Protein AF-A0A948EAX0-F1 (afdb_monomer_lite)

Structure (mmCIF, N/CA/C/O backbone):
data_AF-A0A948EAX0-F1
#
_entry.id   AF-A0A948EAX0-F1
#
loop_
_atom_site.group_PDB
_atom_site.id
_atom_site.type_symbol
_atom_site.label_atom_id
_atom_site.label_alt_id
_atom_site.label_comp_id
_atom_site.label_asym_id
_atom_site.label_entity_id
_atom_site.label_seq_id
_atom_site.pdbx_PDB_ins_code
_atom_site.Cartn_x
_atom_site.Cartn_y
_atom_site.Cartn_z
_atom_site.occupancy
_atom_site.B_iso_or_equiv
_atom_site.auth_seq_id
_atom_site.auth_comp_id
_atom_site.auth_asym_id
_atom_site.auth_atom_id
_atom_site.pdbx_PDB_model_num
ATOM 1 N N . MET A 1 1 ? -19.476 -8.337 59.196 1.00 45.25 1 MET A N 1
ATOM 2 C CA . MET A 1 1 ? -18.745 -8.138 57.920 1.00 45.25 1 MET A CA 1
ATOM 3 C C . MET A 1 1 ? -19.593 -8.684 56.774 1.00 45.25 1 MET A C 1
ATOM 5 O O . MET A 1 1 ? -20.074 -9.802 56.888 1.00 45.25 1 MET A O 1
ATOM 9 N N . LYS A 1 2 ? -19.883 -7.886 55.732 1.00 45.25 2 LYS A N 1
ATOM 10 C CA . LYS A 1 2 ? -20.845 -8.248 54.669 1.00 45.25 2 LYS A CA 1
ATOM 11 C C . LYS A 1 2 ? -20.144 -9.053 53.551 1.00 45.25 2 LYS A C 1
ATOM 13 O O . LYS A 1 2 ? -19.261 -8.495 52.902 1.00 45.25 2 LYS A O 1
ATOM 18 N N . PRO A 1 3 ? -20.556 -10.301 53.251 1.00 54.56 3 PRO A N 1
ATOM 19 C CA . PRO A 1 3 ? -19.878 -11.180 52.283 1.00 54.56 3 PRO A CA 1
ATOM 20 C C . PRO A 1 3 ? -19.917 -10.669 50.831 1.00 54.56 3 PRO A C 1
ATOM 22 O O . PRO A 1 3 ? -19.115 -11.084 50.001 1.00 54.56 3 PRO A O 1
ATOM 25 N N . LYS A 1 4 ? -20.795 -9.706 50.523 1.00 48.66 4 LYS A N 1
ATOM 26 C CA . LYS A 1 4 ? -20.906 -9.089 49.192 1.00 48.66 4 LYS A CA 1
ATOM 27 C C . LYS A 1 4 ? -19.708 -8.203 48.809 1.00 48.66 4 LYS A C 1
ATOM 29 O O . LYS A 1 4 ? -19.486 -8.002 47.621 1.00 48.66 4 LYS A O 1
ATOM 34 N N . LEU A 1 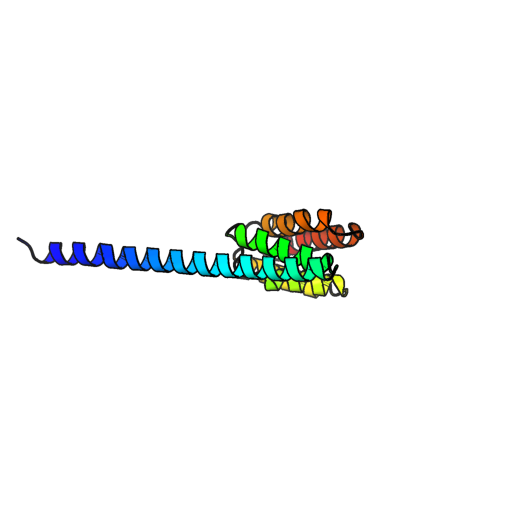5 ? -18.921 -7.704 49.772 1.00 48.59 5 LEU A N 1
ATOM 35 C CA . LEU A 1 5 ? -17.747 -6.864 49.477 1.00 48.59 5 LEU A CA 1
ATOM 36 C C . LEU A 1 5 ? -16.514 -7.681 49.048 1.00 48.59 5 LEU A C 1
ATOM 38 O O . LEU A 1 5 ? -15.718 -7.214 48.240 1.00 48.59 5 LEU A O 1
ATOM 42 N N . LEU A 1 6 ? -16.370 -8.910 49.555 1.00 47.88 6 LEU A N 1
ATOM 43 C CA . LEU A 1 6 ? -15.220 -9.779 49.267 1.00 47.88 6 LEU A CA 1
ATOM 44 C C . LEU A 1 6 ? -15.253 -10.347 47.840 1.00 47.88 6 LEU A C 1
ATOM 46 O O . LEU A 1 6 ? -14.210 -10.460 47.201 1.00 47.88 6 LEU A O 1
ATOM 50 N N . ALA A 1 7 ? -16.445 -10.628 47.308 1.00 52.66 7 ALA A N 1
ATOM 51 C CA . ALA A 1 7 ? -16.603 -11.107 45.934 1.00 52.66 7 ALA A CA 1
ATOM 52 C C . ALA A 1 7 ? -16.215 -10.043 44.887 1.00 52.66 7 ALA A C 1
ATOM 54 O O . ALA A 1 7 ? -15.656 -10.380 43.847 1.00 52.66 7 ALA A O 1
ATOM 55 N N . LEU A 1 8 ? -16.441 -8.753 45.169 1.00 46.75 8 LEU A N 1
ATOM 56 C CA . LEU A 1 8 ? -16.122 -7.667 44.234 1.00 46.75 8 LEU A CA 1
ATOM 57 C C . LEU A 1 8 ? -14.603 -7.424 44.109 1.00 46.75 8 LEU A C 1
ATOM 59 O O . LEU A 1 8 ? -14.112 -7.138 43.017 1.00 46.75 8 LEU A O 1
ATOM 63 N N . CYS A 1 9 ? -13.848 -7.603 45.200 1.00 49.81 9 CYS A N 1
ATOM 64 C CA . CYS A 1 9 ? -12.390 -7.430 45.217 1.00 49.81 9 CYS A CA 1
ATOM 65 C C . CYS A 1 9 ? -11.616 -8.567 44.530 1.00 49.81 9 CYS A C 1
ATOM 67 O O . CYS A 1 9 ? -10.479 -8.353 44.121 1.00 49.81 9 CYS A O 1
ATOM 69 N N . LEU A 1 10 ? -12.211 -9.754 44.370 1.00 49.91 10 LEU A N 1
ATOM 70 C CA . LEU A 1 10 ? -11.580 -10.899 43.695 1.00 49.91 10 LEU A CA 1
ATOM 71 C C . LEU A 1 10 ? -11.835 -10.932 42.180 1.00 49.91 10 LEU A C 1
ATOM 73 O O . LEU A 1 10 ? -11.043 -11.510 41.440 1.00 49.91 10 LEU A O 1
ATOM 77 N N . ILE A 1 11 ? -12.896 -10.281 41.696 1.00 53.00 11 ILE A N 1
ATOM 78 C CA . ILE A 1 11 ? -13.226 -10.225 40.260 1.00 53.00 11 ILE A CA 1
ATOM 79 C C . ILE A 1 11 ? -12.413 -9.131 39.543 1.00 53.00 11 ILE A C 1
ATOM 81 O O . ILE A 1 11 ? -12.014 -9.298 38.388 1.00 53.00 11 ILE A O 1
ATOM 85 N N . LEU A 1 12 ? -12.099 -8.032 40.237 1.00 49.34 12 LEU A N 1
ATOM 86 C CA . LEU A 1 12 ? -11.359 -6.893 39.680 1.00 49.34 12 LEU A CA 1
ATOM 87 C C . LEU A 1 12 ? -9.933 -7.245 39.176 1.00 49.34 12 LEU A C 1
ATOM 89 O O . LEU A 1 12 ? -9.592 -6.843 38.060 1.00 49.34 12 LEU A O 1
ATOM 93 N N . PRO A 1 13 ? -9.108 -8.042 39.893 1.00 52.34 13 PRO A N 1
ATOM 94 C CA . PRO A 1 13 ? -7.775 -8.449 39.434 1.00 52.34 13 PRO A CA 1
ATOM 95 C C . PRO A 1 13 ? -7.820 -9.435 38.255 1.00 52.34 13 PRO A C 1
ATOM 97 O O . PRO A 1 13 ? -6.956 -9.406 37.375 1.00 52.34 13 PRO A O 1
ATOM 100 N N . LEU A 1 14 ? -8.840 -10.299 38.200 1.00 51.09 14 LEU A N 1
ATOM 101 C CA . LEU A 1 14 ? -9.026 -11.274 37.118 1.00 51.09 14 LEU A CA 1
ATOM 102 C C . LEU A 1 14 ? -9.474 -10.596 35.812 1.00 51.09 14 LEU A C 1
ATOM 104 O O . LEU A 1 14 ? -8.969 -10.925 34.738 1.00 51.09 14 LEU A O 1
ATOM 108 N N . ALA A 1 15 ? -10.339 -9.583 35.894 1.00 52.97 15 ALA A N 1
ATOM 109 C CA . ALA A 1 15 ? -10.733 -8.779 34.735 1.00 52.97 15 ALA A CA 1
ATOM 110 C C . ALA A 1 15 ? -9.579 -7.899 34.211 1.00 52.97 15 ALA A C 1
ATOM 112 O O . ALA A 1 15 ? -9.376 -7.785 32.997 1.00 52.97 15 ALA A O 1
ATOM 113 N N . LEU A 1 16 ? -8.774 -7.322 35.113 1.00 51.62 16 LEU A N 1
ATOM 114 C CA . LEU A 1 16 ? -7.587 -6.543 34.747 1.00 51.62 16 LEU A CA 1
ATOM 115 C C . LEU A 1 16 ? -6.501 -7.428 34.114 1.00 51.62 16 LEU A C 1
ATOM 117 O O . LEU A 1 16 ? -5.969 -7.073 33.061 1.00 51.62 16 LEU A O 1
ATOM 121 N N . SER A 1 17 ? -6.218 -8.607 34.676 1.00 53.47 17 SER A N 1
ATOM 122 C CA . SER A 1 17 ? -5.214 -9.527 34.118 1.00 53.47 17 SER A CA 1
ATOM 123 C C . SER A 1 17 ? -5.593 -10.044 32.722 1.00 53.47 17 SER A C 1
ATOM 125 O O . SER A 1 17 ? -4.737 -10.076 31.837 1.00 53.47 17 SER A O 1
ATOM 127 N N . GLY A 1 18 ? -6.875 -10.325 32.457 1.00 53.25 18 GLY A N 1
ATOM 128 C CA . GLY A 1 18 ? -7.361 -10.681 31.116 1.00 53.25 18 GLY A CA 1
ATOM 129 C C . GLY A 1 18 ? -7.128 -9.584 30.065 1.00 53.25 18 GLY A C 1
ATOM 130 O O . GLY A 1 18 ? -6.683 -9.864 28.946 1.00 53.25 18 GLY A O 1
ATOM 131 N N . CYS A 1 19 ? -7.346 -8.317 30.431 1.00 58.44 19 CYS A N 1
ATOM 132 C CA . CYS A 1 19 ? -7.069 -7.165 29.568 1.00 58.44 19 CYS A CA 1
ATOM 133 C C . CYS A 1 19 ? -5.568 -6.976 29.298 1.00 58.44 19 CYS A C 1
ATOM 135 O O . CYS A 1 19 ? -5.180 -6.733 28.150 1.00 58.44 19 CYS A O 1
ATOM 137 N N . PHE A 1 20 ? -4.716 -7.138 30.317 1.00 57.84 20 PHE A N 1
ATOM 138 C CA . PHE A 1 20 ? -3.258 -7.059 30.168 1.00 57.84 20 PHE A CA 1
ATOM 139 C C . PHE A 1 20 ? -2.702 -8.186 29.289 1.00 57.84 20 PHE A C 1
ATOM 141 O O . PHE A 1 20 ? -1.932 -7.915 28.365 1.00 57.84 20 PHE A O 1
ATOM 148 N N . VAL A 1 21 ? -3.149 -9.430 29.490 1.00 59.75 21 VAL A N 1
ATOM 149 C CA . VAL A 1 21 ? -2.742 -10.580 28.663 1.00 59.75 21 VAL A CA 1
ATOM 150 C C . VAL A 1 21 ? -3.211 -10.406 27.213 1.00 59.75 21 VAL A C 1
ATOM 152 O O . VAL A 1 21 ? -2.470 -10.719 26.279 1.00 59.75 21 VAL A O 1
ATOM 155 N N . SER A 1 22 ? -4.406 -9.849 26.997 1.00 61.66 22 SER A N 1
ATOM 156 C CA . SER A 1 22 ? -4.923 -9.544 25.656 1.00 61.66 22 SER A CA 1
ATOM 157 C C . SER A 1 22 ? -4.102 -8.459 24.947 1.00 61.66 22 SER A C 1
ATOM 159 O O . SER A 1 22 ? -3.696 -8.646 23.794 1.00 61.66 22 SER A O 1
ATOM 161 N N . LYS A 1 23 ? -3.771 -7.358 25.641 1.00 61.62 23 LYS A N 1
ATOM 162 C CA . LYS A 1 23 ? -2.890 -6.299 25.113 1.00 61.62 23 LYS A CA 1
ATOM 163 C C . LYS A 1 23 ? -1.494 -6.835 24.797 1.00 61.62 23 LYS A C 1
ATOM 165 O O . LYS A 1 23 ? -1.015 -6.635 23.684 1.00 61.62 23 LYS A O 1
ATOM 170 N N . ALA A 1 24 ? -0.880 -7.578 25.718 1.00 61.28 24 ALA A N 1
ATOM 171 C CA . ALA A 1 24 ? 0.444 -8.165 25.523 1.00 61.28 24 ALA A CA 1
ATOM 172 C C . ALA A 1 24 ? 0.475 -9.122 24.318 1.00 61.28 24 ALA A C 1
ATOM 174 O O . ALA A 1 24 ? 1.358 -9.019 23.467 1.00 61.28 24 ALA A O 1
ATOM 175 N N . ARG A 1 25 ? -0.533 -9.996 24.167 1.00 66.06 25 ARG A N 1
ATOM 176 C CA . ARG A 1 25 ? -0.649 -10.888 22.998 1.00 66.06 25 ARG A CA 1
ATOM 177 C C . ARG A 1 25 ? -0.787 -10.119 21.682 1.00 66.06 25 ARG A C 1
ATOM 179 O O . ARG A 1 25 ? -0.179 -10.526 20.690 1.00 66.06 25 ARG A O 1
ATOM 186 N N . LYS A 1 26 ? -1.561 -9.026 21.652 1.00 64.00 26 LYS A N 1
ATOM 187 C CA . LYS A 1 26 ? -1.690 -8.165 20.460 1.00 64.00 26 LYS A CA 1
ATOM 188 C C . LYS A 1 26 ? -0.357 -7.514 20.097 1.00 64.00 26 LYS A C 1
ATOM 190 O O . LYS A 1 26 ? 0.052 -7.603 18.940 1.00 64.00 26 LYS A O 1
ATOM 195 N N . THR A 1 27 ? 0.356 -6.963 21.078 1.00 63.84 27 THR A N 1
ATOM 196 C CA . THR A 1 27 ? 1.688 -6.375 20.876 1.00 63.84 27 THR A CA 1
ATOM 197 C C . THR A 1 27 ? 2.681 -7.410 20.349 1.00 63.84 27 THR A C 1
ATOM 199 O O . THR A 1 27 ? 3.320 -7.172 19.331 1.00 63.84 27 THR A O 1
ATOM 202 N N . VAL A 1 28 ? 2.742 -8.607 20.944 1.00 68.44 28 VAL A N 1
ATOM 203 C CA . VAL A 1 28 ? 3.640 -9.686 20.490 1.00 68.44 28 VAL A CA 1
ATOM 204 C C . VAL A 1 28 ? 3.327 -10.122 19.054 1.00 68.44 28 VAL A C 1
ATOM 206 O O . VAL A 1 28 ? 4.243 -10.311 18.254 1.00 68.44 28 VAL A O 1
ATOM 209 N N . ARG A 1 29 ? 2.046 -10.261 18.685 1.00 71.44 29 ARG A N 1
ATOM 210 C CA . ARG A 1 29 ? 1.648 -10.593 17.302 1.00 71.44 29 ARG A CA 1
ATOM 211 C C . ARG A 1 29 ? 2.068 -9.507 16.315 1.00 71.44 29 ARG A C 1
ATOM 213 O O . ARG A 1 29 ? 2.573 -9.829 15.242 1.00 71.44 29 ARG A O 1
ATOM 220 N N . LYS A 1 30 ? 1.892 -8.241 16.687 1.00 66.38 30 LYS A N 1
ATOM 221 C CA . LYS A 1 30 ? 2.287 -7.087 15.879 1.00 66.38 30 LYS A CA 1
ATOM 222 C C . LYS A 1 30 ? 3.804 -7.047 15.670 1.00 66.38 30 LYS A C 1
ATOM 224 O O . LYS A 1 30 ? 4.252 -6.972 14.530 1.00 66.38 30 LYS A O 1
ATOM 229 N N . THR A 1 31 ? 4.590 -7.224 16.733 1.00 67.56 31 THR A N 1
ATOM 230 C CA . THR A 1 31 ? 6.056 -7.315 16.652 1.00 67.56 31 THR A CA 1
ATOM 231 C C . THR A 1 31 ? 6.501 -8.477 15.764 1.00 67.56 31 THR A C 1
ATOM 233 O O . THR A 1 31 ? 7.372 -8.298 14.920 1.00 67.56 31 THR A O 1
ATOM 236 N N . LYS A 1 32 ? 5.856 -9.650 15.863 1.00 74.19 32 LYS A N 1
ATOM 237 C CA . LYS A 1 32 ? 6.141 -10.788 14.968 1.00 74.19 32 LYS A CA 1
ATOM 238 C C . LYS A 1 32 ? 5.901 -10.452 13.490 1.00 74.19 32 LYS A C 1
ATOM 240 O O . LYS A 1 32 ? 6.702 -10.859 12.653 1.00 74.19 32 LYS A O 1
ATOM 245 N N . ARG A 1 33 ? 4.842 -9.699 13.162 1.00 74.38 33 ARG A N 1
ATOM 246 C CA . ARG A 1 33 ? 4.563 -9.250 11.783 1.00 74.38 33 ARG A CA 1
ATOM 247 C C . ARG A 1 33 ? 5.610 -8.255 11.286 1.00 74.38 33 ARG A C 1
ATOM 249 O O . ARG A 1 33 ? 6.125 -8.439 10.190 1.00 74.38 33 ARG A O 1
ATOM 256 N N . VAL A 1 34 ? 5.981 -7.265 12.102 1.00 73.75 34 VAL A N 1
ATOM 257 C CA . VAL A 1 34 ? 7.066 -6.318 11.776 1.00 73.75 34 VAL A CA 1
ATOM 258 C C . VAL A 1 34 ? 8.361 -7.077 11.476 1.00 73.75 34 VAL A C 1
ATOM 260 O O . VAL A 1 34 ? 8.953 -6.887 10.418 1.00 73.75 34 VAL A O 1
ATOM 263 N N . VAL A 1 35 ? 8.754 -8.011 12.349 1.00 71.50 35 VAL A N 1
ATOM 264 C CA . VAL A 1 35 ? 9.960 -8.836 12.165 1.00 71.50 35 VAL A CA 1
ATOM 265 C C . VAL A 1 35 ? 9.887 -9.679 10.889 1.00 71.50 35 VAL A C 1
ATOM 267 O O . VAL A 1 35 ? 10.893 -9.809 10.196 1.00 71.50 35 VAL A O 1
ATOM 270 N N . ALA A 1 36 ? 8.721 -10.229 10.539 1.00 77.81 36 ALA A N 1
ATOM 271 C CA . ALA A 1 36 ? 8.551 -10.973 9.291 1.00 77.81 36 ALA A CA 1
ATOM 272 C C . ALA A 1 36 ? 8.800 -10.088 8.057 1.00 77.81 36 ALA A C 1
ATOM 274 O O . ALA A 1 36 ? 9.545 -10.486 7.164 1.00 77.81 36 ALA A O 1
ATOM 275 N N . HIS A 1 37 ? 8.252 -8.870 8.032 1.00 78.31 37 HIS A N 1
ATOM 276 C CA . HIS A 1 37 ? 8.494 -7.922 6.942 1.00 78.31 37 HIS A CA 1
ATOM 277 C C . HIS A 1 37 ? 9.962 -7.491 6.855 1.00 78.31 37 HIS A C 1
ATOM 279 O O . HIS A 1 37 ? 10.527 -7.505 5.765 1.00 78.31 37 HIS A O 1
ATOM 285 N N . VAL A 1 38 ? 10.607 -7.203 7.988 1.00 72.31 38 VAL A N 1
ATOM 286 C CA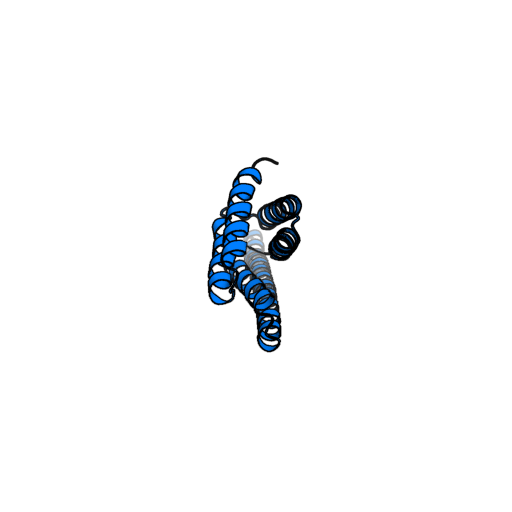 . VAL A 1 38 ? 12.041 -6.866 8.028 1.00 72.31 38 VAL A CA 1
ATOM 287 C C . VAL A 1 38 ? 12.899 -8.028 7.517 1.00 72.31 38 VAL A C 1
ATOM 289 O O . VAL A 1 38 ? 13.834 -7.806 6.754 1.00 72.31 38 VAL A O 1
ATOM 292 N N . ARG A 1 39 ? 12.564 -9.279 7.863 1.00 76.75 39 ARG A N 1
ATOM 293 C CA . ARG A 1 39 ? 13.272 -10.465 7.348 1.00 76.75 39 ARG A CA 1
ATOM 294 C C . ARG A 1 39 ? 13.127 -10.615 5.839 1.00 76.75 39 ARG A C 1
ATOM 296 O O . ARG A 1 39 ? 14.124 -10.843 5.164 1.00 76.75 39 ARG A O 1
ATOM 303 N N . VAL A 1 40 ? 11.913 -10.466 5.305 1.00 78.62 40 VAL A N 1
ATOM 304 C CA . VAL A 1 40 ? 11.695 -10.519 3.850 1.00 78.62 40 VAL A CA 1
ATOM 305 C C . VAL A 1 40 ? 12.451 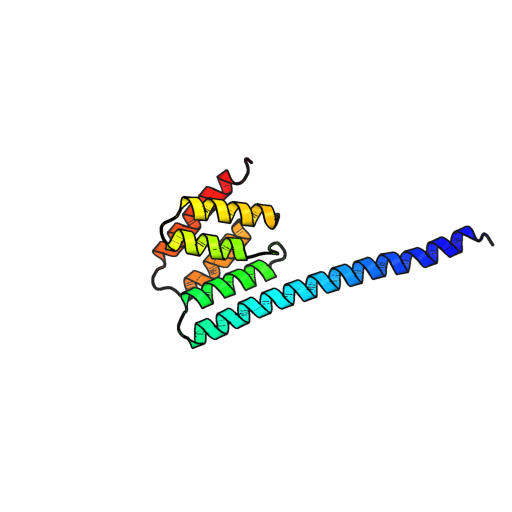-9.390 3.153 1.00 78.62 40 VAL A C 1
ATOM 307 O O . VAL A 1 40 ? 13.062 -9.627 2.115 1.00 78.62 40 VAL A O 1
ATOM 310 N N . ALA A 1 41 ? 12.475 -8.192 3.740 1.00 72.69 41 ALA A N 1
ATOM 311 C CA . ALA A 1 41 ? 13.232 -7.080 3.191 1.00 72.69 41 ALA A CA 1
ATOM 312 C C . ALA A 1 41 ? 14.744 -7.333 3.188 1.00 72.69 41 ALA A C 1
ATOM 314 O O . ALA A 1 41 ? 15.403 -7.055 2.190 1.00 72.69 41 ALA A O 1
ATOM 315 N N . ALA A 1 42 ? 15.282 -7.901 4.270 1.00 66.31 42 ALA A N 1
ATOM 316 C CA . ALA A 1 42 ? 16.691 -8.262 4.362 1.00 66.31 42 ALA A CA 1
ATOM 317 C C . ALA A 1 42 ? 17.078 -9.301 3.298 1.00 66.31 42 ALA A C 1
ATOM 319 O O . ALA A 1 42 ? 18.071 -9.115 2.601 1.00 66.31 42 ALA A O 1
ATOM 320 N N . VAL A 1 43 ? 16.261 -10.346 3.113 1.00 76.69 43 VAL A N 1
ATOM 321 C CA . VAL A 1 43 ? 16.480 -11.371 2.074 1.00 76.69 43 VAL A CA 1
ATOM 322 C C . VAL A 1 43 ? 16.370 -10.781 0.665 1.00 76.69 43 VAL A C 1
ATOM 324 O O . VAL A 1 43 ? 17.192 -11.071 -0.196 1.00 76.69 43 VAL A O 1
ATOM 327 N N . ALA A 1 44 ? 15.385 -9.919 0.412 1.00 74.50 44 ALA A N 1
ATOM 328 C CA . ALA A 1 44 ? 15.263 -9.242 -0.877 1.00 74.50 44 ALA A CA 1
ATOM 329 C C . ALA A 1 44 ? 16.467 -8.320 -1.152 1.00 74.50 44 ALA A C 1
ATOM 331 O O . ALA A 1 44 ? 16.977 -8.278 -2.270 1.00 74.50 44 ALA A O 1
ATOM 332 N N . GLY A 1 45 ? 16.978 -7.637 -0.121 1.00 66.31 45 GLY A N 1
ATOM 333 C CA . GLY A 1 45 ? 18.170 -6.795 -0.206 1.00 66.31 45 GLY A CA 1
ATOM 334 C C . GLY A 1 45 ? 19.439 -7.579 -0.548 1.00 66.31 45 GLY A C 1
ATOM 335 O O . GLY A 1 45 ? 20.211 -7.135 -1.398 1.00 66.31 45 GLY A O 1
ATOM 336 N N . THR A 1 46 ? 19.637 -8.767 0.038 1.00 71.50 46 THR A N 1
ATOM 337 C CA . THR A 1 46 ? 20.778 -9.638 -0.306 1.00 71.50 46 THR A CA 1
ATOM 338 C C . THR A 1 46 ? 20.667 -10.219 -1.717 1.00 71.50 46 THR A C 1
ATOM 340 O O . THR A 1 46 ? 21.684 -10.435 -2.371 1.00 71.50 46 THR A O 1
ATOM 343 N N . GLN A 1 47 ? 19.445 -10.387 -2.230 1.00 78.06 47 GLN A N 1
ATOM 344 C CA . GLN A 1 47 ? 19.162 -10.791 -3.613 1.00 78.06 47 GLN A CA 1
ATOM 345 C C . GLN A 1 47 ? 19.191 -9.627 -4.622 1.00 78.06 47 GLN A C 1
ATOM 347 O O . GLN A 1 47 ? 18.913 -9.837 -5.801 1.00 78.06 47 GLN A O 1
ATOM 352 N N . LYS A 1 48 ? 19.534 -8.402 -4.189 1.00 75.06 48 LYS A N 1
ATOM 353 C CA . LYS A 1 48 ? 19.496 -7.165 -4.997 1.00 75.06 48 LYS A CA 1
ATOM 354 C C . LYS A 1 48 ? 18.102 -6.806 -5.544 1.00 75.06 48 LYS A C 1
ATOM 356 O O . LYS A 1 48 ? 17.982 -5.961 -6.430 1.00 75.06 48 LYS A O 1
ATOM 361 N N . ASP A 1 49 ? 17.038 -7.378 -4.980 1.00 76.31 49 ASP A N 1
ATOM 362 C CA . ASP A 1 49 ? 15.651 -6.987 -5.245 1.00 76.31 49 ASP A CA 1
ATOM 363 C C . ASP A 1 49 ? 15.246 -5.824 -4.325 1.00 76.31 49 ASP A C 1
ATOM 365 O O . ASP A 1 49 ? 14.490 -5.950 -3.354 1.00 76.31 49 ASP A O 1
ATOM 369 N N . TYR A 1 50 ? 15.785 -4.643 -4.630 1.00 68.25 50 TYR A N 1
ATOM 370 C CA . TYR A 1 50 ? 15.555 -3.433 -3.837 1.00 68.25 50 TYR A CA 1
ATOM 371 C C . TYR A 1 50 ? 14.097 -2.950 -3.877 1.00 68.25 50 TYR A C 1
ATOM 373 O O . TYR A 1 50 ? 13.652 -2.270 -2.951 1.00 68.25 50 TYR A O 1
ATOM 381 N N . LYS A 1 51 ? 13.328 -3.333 -4.911 1.00 69.75 51 LYS A N 1
ATOM 382 C CA . LYS A 1 51 ? 11.891 -3.027 -5.019 1.00 69.75 51 LYS A CA 1
ATOM 383 C C . LYS A 1 51 ? 11.118 -3.729 -3.911 1.00 69.75 51 LYS A C 1
ATOM 385 O O . LYS A 1 51 ? 10.400 -3.085 -3.145 1.00 69.75 51 LYS A O 1
ATOM 390 N N . LYS A 1 52 ? 11.310 -5.043 -3.800 1.00 75.31 52 LYS A N 1
ATOM 391 C CA . LYS A 1 52 ? 10.675 -5.856 -2.764 1.00 75.31 52 LYS A CA 1
ATOM 392 C C . LYS A 1 52 ? 11.189 -5.486 -1.374 1.00 75.31 52 LYS A C 1
ATOM 394 O O . LYS A 1 52 ? 10.391 -5.367 -0.446 1.00 75.31 52 LYS A O 1
ATOM 399 N N . ALA A 1 53 ? 12.489 -5.216 -1.233 1.00 70.62 53 ALA A N 1
ATOM 400 C CA . ALA A 1 53 ? 13.063 -4.781 0.039 1.00 70.62 53 ALA A CA 1
ATOM 401 C C . ALA A 1 53 ? 12.426 -3.481 0.561 1.00 70.62 53 ALA A C 1
ATOM 403 O O . ALA A 1 53 ? 11.976 -3.430 1.709 1.00 70.62 53 ALA A O 1
ATOM 404 N N . GLY A 1 54 ? 12.314 -2.462 -0.297 1.00 69.62 54 GLY A N 1
ATOM 405 C CA . GLY A 1 54 ? 11.688 -1.188 0.055 1.00 69.62 54 GLY A CA 1
ATOM 406 C C . GLY A 1 54 ? 10.207 -1.336 0.410 1.00 69.62 54 GLY A C 1
ATOM 407 O O . GLY A 1 54 ? 9.758 -0.829 1.436 1.00 69.62 54 GLY A O 1
ATOM 408 N N . LEU A 1 55 ? 9.452 -2.108 -0.375 1.00 72.75 55 LEU A N 1
ATOM 409 C CA . LEU A 1 55 ? 8.032 -2.342 -0.106 1.00 72.75 55 LEU A CA 1
ATOM 410 C C . LEU A 1 55 ? 7.805 -2.997 1.265 1.00 72.75 55 LEU A C 1
ATOM 412 O O . LEU A 1 55 ? 6.964 -2.547 2.042 1.00 72.75 55 LEU A O 1
ATOM 416 N N . HIS A 1 56 ? 8.577 -4.031 1.605 1.00 72.00 56 HIS A N 1
ATOM 417 C CA . HIS A 1 56 ? 8.425 -4.710 2.891 1.00 72.00 56 HIS A CA 1
ATOM 418 C C . HIS A 1 56 ? 8.876 -3.847 4.077 1.00 72.00 56 HIS A C 1
ATOM 420 O O . HIS A 1 56 ? 8.229 -3.895 5.124 1.00 72.00 56 HIS A O 1
ATOM 426 N N . MET A 1 57 ? 9.904 -3.007 3.919 1.00 70.12 57 MET A N 1
ATOM 427 C CA . MET A 1 57 ? 10.287 -2.036 4.950 1.00 70.12 57 MET A CA 1
ATOM 428 C C . MET A 1 57 ? 9.211 -0.964 5.160 1.00 70.12 57 MET A C 1
ATOM 430 O O . MET A 1 57 ? 8.891 -0.649 6.306 1.00 70.12 57 MET A O 1
ATOM 434 N N . ALA A 1 58 ? 8.592 -0.451 4.089 1.00 68.88 58 ALA A N 1
ATOM 435 C CA . ALA A 1 58 ? 7.481 0.502 4.190 1.00 68.88 58 ALA A CA 1
ATOM 436 C C . ALA A 1 58 ? 6.320 -0.070 5.006 1.00 68.88 58 ALA A C 1
ATOM 438 O O . ALA A 1 58 ? 5.753 0.595 5.874 1.00 68.88 58 ALA A O 1
ATOM 439 N N . MET A 1 59 ? 6.025 -1.349 4.788 1.00 69.25 59 MET A N 1
ATOM 440 C CA . MET A 1 59 ? 4.993 -2.062 5.528 1.00 69.25 59 MET A CA 1
ATOM 441 C C . MET A 1 59 ? 5.382 -2.344 6.980 1.00 69.25 59 MET A C 1
ATOM 443 O O . MET A 1 59 ? 4.526 -2.261 7.855 1.00 69.25 59 MET A O 1
ATOM 447 N N . ALA A 1 60 ? 6.656 -2.621 7.270 1.00 67.38 60 ALA A N 1
ATOM 448 C CA . ALA A 1 60 ? 7.146 -2.739 8.643 1.00 67.38 60 ALA A CA 1
ATOM 449 C C . ALA A 1 60 ? 6.972 -1.421 9.420 1.00 67.38 60 ALA A C 1
ATOM 451 O O . ALA A 1 60 ? 6.517 -1.447 10.564 1.00 67.38 60 ALA A O 1
ATOM 452 N N . THR A 1 61 ? 7.251 -0.280 8.785 1.00 67.31 61 THR A N 1
ATOM 453 C CA . THR A 1 61 ? 7.042 1.059 9.360 1.00 67.31 61 THR A CA 1
ATOM 454 C C . THR A 1 61 ? 5.557 1.370 9.554 1.00 67.31 61 THR A C 1
ATOM 456 O O . THR A 1 61 ? 5.158 1.819 10.628 1.00 67.31 61 THR A O 1
ATOM 459 N N . ALA A 1 62 ? 4.716 1.061 8.560 1.00 67.06 62 ALA A N 1
ATOM 460 C CA . ALA A 1 62 ? 3.266 1.223 8.662 1.00 67.06 62 ALA A CA 1
ATOM 461 C C . ALA A 1 62 ? 2.670 0.354 9.786 1.00 67.06 62 ALA A C 1
ATOM 463 O O . ALA A 1 62 ? 1.880 0.839 10.594 1.00 67.06 62 ALA A O 1
ATOM 464 N N . LEU A 1 63 ? 3.106 -0.908 9.898 1.00 65.31 63 LEU A N 1
ATOM 465 C CA . LEU A 1 63 ? 2.761 -1.791 11.014 1.00 65.31 63 LEU A CA 1
ATOM 466 C C . LEU A 1 63 ? 3.237 -1.187 12.337 1.00 65.31 63 LEU A C 1
ATOM 468 O O . LEU A 1 63 ? 2.470 -1.141 13.291 1.00 65.31 63 LEU A O 1
ATOM 472 N N . ALA A 1 64 ? 4.477 -0.699 12.431 1.00 65.19 64 ALA A N 1
ATOM 473 C CA . ALA A 1 64 ? 5.011 -0.116 13.661 1.00 65.19 64 ALA A CA 1
ATOM 474 C C . ALA A 1 64 ? 4.165 1.070 14.165 1.00 65.19 64 ALA A C 1
ATOM 476 O O . ALA A 1 64 ? 3.873 1.110 15.364 1.00 65.19 64 ALA A O 1
ATOM 477 N N . ALA A 1 65 ? 3.647 1.911 13.262 1.00 63.44 65 ALA A N 1
ATOM 478 C CA . ALA A 1 65 ? 2.845 3.115 13.534 1.00 63.44 65 ALA A CA 1
ATOM 479 C C . ALA A 1 65 ? 1.444 2.893 14.166 1.00 63.44 65 ALA A C 1
ATOM 481 O O . ALA A 1 65 ? 0.633 3.807 14.215 1.00 63.44 65 ALA A O 1
ATOM 482 N N . THR A 1 66 ? 1.152 1.696 14.689 1.00 61.75 66 THR A N 1
ATOM 483 C CA . THR A 1 66 ? -0.047 1.314 15.486 1.00 61.75 66 THR A CA 1
ATOM 484 C C . THR A 1 66 ? -1.390 1.281 14.773 1.00 61.75 66 THR A C 1
ATOM 486 O O . THR A 1 66 ? -2.233 0.497 15.203 1.00 61.75 66 THR A O 1
ATOM 489 N N . ASP A 1 67 ? -1.545 1.990 13.661 1.00 63.22 67 ASP A N 1
ATOM 490 C CA . ASP A 1 67 ? -2.825 2.101 12.952 1.00 63.22 67 ASP A CA 1
ATOM 491 C C . ASP A 1 67 ? -3.019 1.057 11.844 1.00 63.22 67 ASP A C 1
ATOM 493 O O . ASP A 1 67 ? -4.099 0.956 11.268 1.00 63.22 67 ASP A O 1
ATOM 497 N N . VAL A 1 68 ? -1.991 0.259 11.537 1.00 69.38 68 VAL A N 1
ATOM 498 C CA . VAL A 1 68 ? -2.055 -0.762 10.487 1.00 69.38 68 VAL A CA 1
ATOM 499 C C . VAL A 1 68 ? -1.848 -2.146 11.091 1.00 69.38 68 VAL A C 1
ATOM 501 O O . VAL A 1 68 ? -0.815 -2.430 11.692 1.00 69.38 68 VAL A O 1
ATOM 504 N N . GLU A 1 69 ? -2.838 -3.021 10.937 1.00 70.75 69 GLU A N 1
ATOM 505 C CA . GLU A 1 69 ? -2.800 -4.420 11.369 1.00 70.75 69 GLU A CA 1
ATOM 506 C C . GLU A 1 69 ? -2.439 -5.375 10.219 1.00 70.75 69 GLU A C 1
ATOM 508 O O . GLU A 1 69 ? -1.711 -6.349 10.431 1.00 70.75 69 GLU A O 1
ATOM 513 N N . ASP A 1 70 ? -2.937 -5.110 9.012 1.00 76.44 70 ASP A N 1
ATOM 514 C CA . ASP A 1 70 ? -2.790 -5.921 7.808 1.00 76.44 70 ASP A CA 1
ATOM 515 C C . ASP A 1 70 ? -2.345 -5.065 6.617 1.00 76.44 70 ASP A C 1
ATOM 517 O O . ASP A 1 70 ? -3.087 -4.247 6.071 1.00 76.44 70 ASP A O 1
ATOM 521 N N . VAL A 1 71 ? -1.104 -5.292 6.213 1.00 75.38 71 VAL A N 1
ATOM 522 C CA . VAL A 1 71 ? -0.411 -4.576 5.143 1.00 75.38 71 VAL A CA 1
ATOM 523 C C . VAL A 1 71 ? -0.518 -5.252 3.778 1.00 75.38 71 VAL A C 1
ATOM 525 O O . VAL A 1 71 ? -0.125 -4.660 2.773 1.00 75.38 71 VAL A O 1
ATOM 528 N N . SER A 1 72 ? -1.070 -6.470 3.716 1.00 81.38 72 SER A N 1
ATOM 529 C CA . SER A 1 72 ? -1.172 -7.245 2.472 1.00 81.38 72 SER A CA 1
ATOM 530 C C . SER A 1 72 ? -1.966 -6.510 1.386 1.00 81.38 72 SER A C 1
ATOM 532 O O . SER A 1 72 ? -1.611 -6.570 0.211 1.00 81.38 72 SER A O 1
ATOM 534 N N . PHE A 1 73 ? -2.981 -5.737 1.779 1.00 86.50 73 PHE A N 1
ATOM 535 C CA . PHE A 1 73 ? -3.754 -4.886 0.877 1.00 86.50 73 PHE A CA 1
ATOM 536 C C . PHE A 1 73 ? -2.891 -3.821 0.195 1.00 86.50 73 PHE A C 1
ATOM 538 O O . PHE A 1 73 ? -2.994 -3.622 -1.009 1.00 86.50 73 PHE A O 1
ATOM 545 N N . PHE A 1 74 ? -2.005 -3.152 0.929 1.00 84.75 74 PHE A N 1
ATOM 546 C CA . PHE A 1 74 ? -1.189 -2.076 0.360 1.00 84.75 74 PHE A CA 1
ATOM 547 C C . PHE A 1 74 ? -0.079 -2.617 -0.548 1.00 84.75 74 PHE A C 1
ATOM 549 O O . PHE A 1 74 ? 0.211 -2.013 -1.577 1.00 84.75 74 PHE A O 1
ATOM 556 N N . VAL A 1 75 ? 0.474 -3.789 -0.215 1.00 80.25 75 VAL A N 1
ATOM 557 C CA . VAL A 1 75 ? 1.397 -4.536 -1.089 1.00 80.25 75 VAL A CA 1
ATOM 558 C C . VAL A 1 75 ? 0.700 -4.910 -2.396 1.00 80.25 75 VAL A C 1
ATOM 560 O O . VAL A 1 75 ? 1.161 -4.532 -3.469 1.00 80.25 75 VAL A O 1
ATOM 563 N N . LYS A 1 76 ? -0.463 -5.561 -2.305 1.00 86.44 76 LYS A N 1
ATOM 564 C CA . LYS A 1 76 ? -1.234 -5.985 -3.478 1.00 86.44 76 LYS A CA 1
ATOM 565 C C . LYS A 1 76 ? -1.706 -4.804 -4.332 1.00 86.44 76 LYS A C 1
ATOM 567 O O . LYS A 1 76 ? -1.718 -4.893 -5.552 1.00 86.44 76 LYS A O 1
ATOM 572 N N . SER A 1 77 ? -2.071 -3.686 -3.705 1.00 88.12 77 SER A N 1
ATOM 573 C CA . SER A 1 77 ? -2.414 -2.446 -4.408 1.00 88.12 77 SER A CA 1
ATOM 574 C C . SER A 1 77 ? -1.248 -1.941 -5.264 1.00 88.12 77 SER A C 1
ATOM 576 O O . SER A 1 77 ? -1.441 -1.597 -6.429 1.00 88.12 77 SER A O 1
ATOM 578 N N . PHE A 1 78 ? -0.030 -1.954 -4.720 1.00 84.19 78 PHE A N 1
ATOM 579 C CA . PHE A 1 78 ? 1.160 -1.551 -5.464 1.00 84.19 78 PHE A CA 1
ATOM 580 C C . PHE A 1 78 ? 1.490 -2.508 -6.619 1.00 84.19 78 PHE A C 1
ATOM 582 O O . PHE A 1 78 ? 1.856 -2.056 -7.706 1.00 84.19 78 PHE A O 1
ATOM 589 N N . GLU A 1 79 ? 1.346 -3.818 -6.409 1.00 84.31 79 GLU A N 1
ATOM 590 C CA . GLU A 1 79 ? 1.548 -4.828 -7.456 1.00 84.31 79 GLU A CA 1
ATOM 591 C C . GLU A 1 79 ? 0.571 -4.632 -8.622 1.00 84.31 79 GLU A C 1
ATOM 593 O O . GLU A 1 79 ? 1.002 -4.571 -9.774 1.00 84.31 79 GLU A O 1
ATOM 598 N N . LEU A 1 80 ? -0.720 -4.436 -8.324 1.00 87.88 80 LEU A N 1
ATOM 599 C CA . LEU A 1 80 ? -1.747 -4.153 -9.332 1.00 87.88 80 LEU A CA 1
ATOM 60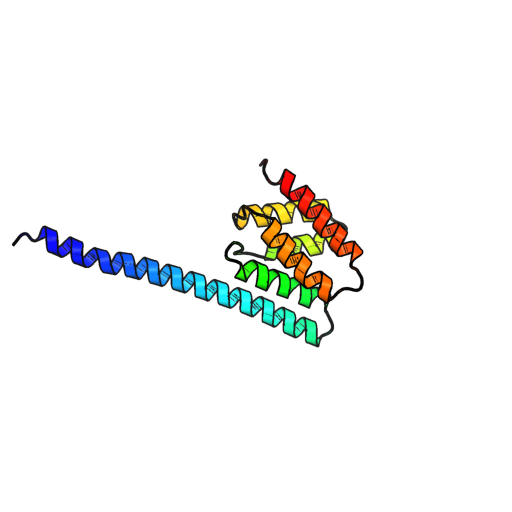0 C C . LEU A 1 80 ? -1.425 -2.876 -10.112 1.00 87.88 80 LEU A C 1
ATOM 602 O O . LEU A 1 80 ? -1.403 -2.898 -11.343 1.00 87.88 80 LEU A O 1
ATOM 606 N N . PHE A 1 81 ? -1.055 -1.798 -9.414 1.00 87.19 81 PHE A N 1
ATOM 607 C CA . PHE A 1 81 ? -0.677 -0.542 -10.060 1.00 87.19 81 PHE A CA 1
ATOM 608 C C . PHE A 1 81 ? 0.542 -0.719 -10.971 1.00 87.19 81 PHE A C 1
ATOM 610 O O . PHE A 1 81 ? 0.561 -0.229 -12.096 1.00 87.19 81 PHE A O 1
ATOM 617 N N . SER A 1 82 ? 1.549 -1.463 -10.509 1.00 81.81 82 SER A N 1
ATOM 618 C CA . SER A 1 82 ? 2.759 -1.745 -11.286 1.00 81.81 82 SER A CA 1
ATOM 619 C C . SER A 1 82 ? 2.487 -2.599 -12.526 1.00 81.81 82 SER A C 1
ATOM 621 O O . SER A 1 82 ? 3.233 -2.498 -13.496 1.00 81.81 82 SER A O 1
ATOM 623 N N . SER A 1 83 ? 1.427 -3.413 -12.502 1.00 86.06 83 SER A N 1
ATOM 624 C CA . SER A 1 83 ? 0.959 -4.205 -13.646 1.00 86.06 83 SER A CA 1
ATOM 625 C C . SER A 1 83 ? 0.024 -3.449 -14.602 1.00 86.06 83 SER A C 1
ATOM 627 O O . SER A 1 83 ? -0.360 -4.001 -15.627 1.00 86.06 83 SER A O 1
ATOM 629 N N . GLY A 1 84 ? -0.326 -2.193 -14.293 1.00 87.12 84 GLY A N 1
ATOM 630 C CA . GLY A 1 84 ? -1.210 -1.347 -15.105 1.00 87.12 84 GLY A CA 1
ATOM 631 C C . GLY A 1 84 ? -2.685 -1.355 -14.684 1.00 87.12 84 GLY A C 1
ATOM 632 O O . GLY A 1 84 ? -3.466 -0.555 -15.194 1.00 87.12 84 GLY A O 1
ATOM 633 N N . ASP A 1 85 ? -3.078 -2.184 -13.712 1.00 90.94 85 ASP A N 1
ATOM 634 C CA . ASP A 1 85 ? -4.434 -2.190 -13.152 1.00 90.94 85 ASP A CA 1
ATOM 635 C C . ASP A 1 85 ? -4.586 -1.113 -12.065 1.00 90.94 85 ASP A C 1
ATOM 637 O O . ASP A 1 85 ? -4.476 -1.353 -10.858 1.00 90.94 85 ASP A O 1
ATOM 641 N N . HIS A 1 86 ? -4.809 0.125 -12.504 1.00 89.44 86 HIS A N 1
ATOM 642 C CA . HIS A 1 86 ? -4.903 1.280 -11.609 1.00 89.44 86 HIS A CA 1
ATOM 643 C C . HIS A 1 86 ? -6.217 1.312 -10.808 1.00 89.44 86 HIS A C 1
ATOM 645 O O . HIS A 1 86 ? -6.246 1.833 -9.688 1.00 89.44 86 HIS A O 1
ATOM 651 N N . GLU A 1 87 ? -7.303 0.769 -11.363 1.00 88.38 87 GLU A N 1
ATOM 652 C CA . GLU A 1 87 ? -8.620 0.744 -10.720 1.00 88.38 87 GLU A CA 1
ATOM 653 C C . GLU A 1 87 ? -8.684 -0.337 -9.633 1.00 88.38 87 GLU A C 1
ATOM 655 O O . GLU A 1 87 ? -9.080 -0.060 -8.491 1.00 88.38 87 GLU A O 1
ATOM 660 N N . GLY A 1 88 ? -8.198 -1.544 -9.939 1.00 90.81 88 GLY A N 1
ATOM 661 C CA . GLY A 1 88 ? -8.048 -2.619 -8.964 1.00 90.81 88 GLY A CA 1
ATOM 662 C C . GLY A 1 88 ? -7.081 -2.241 -7.846 1.00 90.81 88 GLY A C 1
ATOM 663 O O . GLY A 1 88 ? -7.370 -2.485 -6.667 1.00 90.81 88 GLY A O 1
ATOM 664 N N . ALA A 1 89 ? -5.984 -1.547 -8.177 1.00 88.69 89 ALA A N 1
ATOM 665 C CA . ALA A 1 89 ? -5.063 -0.999 -7.185 1.00 88.69 89 ALA A CA 1
ATOM 666 C C . ALA A 1 89 ? -5.765 -0.061 -6.194 1.00 88.69 89 ALA A C 1
ATOM 668 O O . ALA A 1 89 ? -5.581 -0.207 -4.981 1.00 88.69 89 ALA A O 1
ATOM 669 N N . GLY A 1 90 ? -6.588 0.868 -6.693 1.00 88.94 90 GLY A N 1
ATOM 670 C CA . GLY A 1 90 ? -7.357 1.798 -5.863 1.00 88.94 90 GLY A CA 1
ATOM 671 C C . GLY A 1 90 ? -8.376 1.089 -4.974 1.00 88.94 90 GLY A C 1
ATOM 672 O O . GLY A 1 90 ? -8.440 1.342 -3.770 1.00 88.94 90 GLY A O 1
ATOM 673 N N . THR A 1 91 ? -9.110 0.132 -5.540 1.00 91.25 91 THR A N 1
ATOM 674 C CA . THR A 1 91 ? -10.118 -0.653 -4.815 1.00 91.25 91 THR A CA 1
AT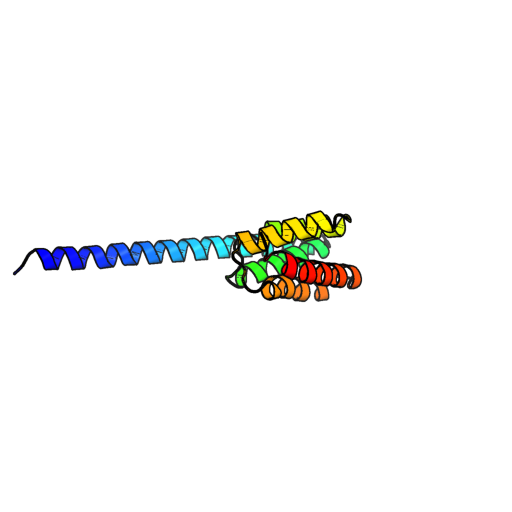OM 675 C C . THR A 1 91 ? -9.502 -1.433 -3.654 1.00 91.25 91 THR A C 1
ATOM 677 O O . THR A 1 91 ? -9.997 -1.401 -2.522 1.00 91.25 91 THR A O 1
ATOM 680 N N . ILE A 1 92 ? -8.383 -2.115 -3.910 1.00 90.94 92 ILE A N 1
ATOM 681 C CA . ILE A 1 92 ? -7.664 -2.876 -2.886 1.00 90.94 92 ILE A CA 1
ATOM 682 C C . ILE A 1 92 ? -7.056 -1.946 -1.827 1.00 90.94 92 ILE A C 1
ATOM 684 O O . ILE A 1 92 ? -7.098 -2.279 -0.639 1.00 90.94 92 ILE A O 1
ATOM 688 N N . PHE A 1 93 ? -6.558 -0.769 -2.221 1.00 89.50 93 PHE A N 1
ATOM 689 C CA . PHE A 1 93 ? -6.047 0.235 -1.286 1.00 89.50 93 PHE A CA 1
ATOM 690 C C . PHE A 1 93 ? -7.131 0.709 -0.313 1.00 89.50 93 PHE A C 1
ATOM 692 O O . PHE A 1 93 ? -6.932 0.653 0.902 1.00 89.50 93 PHE A O 1
ATOM 699 N N . CYS A 1 94 ? -8.306 1.095 -0.827 1.00 88.44 94 CYS A N 1
ATOM 700 C CA . CYS A 1 94 ? -9.449 1.493 -0.001 1.00 88.44 94 CYS A CA 1
ATOM 701 C C . CYS A 1 94 ? -9.869 0.381 0.963 1.00 88.44 94 CYS A C 1
ATOM 703 O O . CYS A 1 94 ? -10.077 0.631 2.152 1.00 88.44 94 CYS A O 1
ATOM 705 N N . LYS A 1 95 ? -9.927 -0.868 0.481 1.00 89.44 95 LYS A N 1
ATOM 706 C CA . LYS A 1 95 ? -10.232 -2.030 1.325 1.00 89.44 95 LYS A CA 1
ATOM 707 C C . LYS A 1 95 ? -9.227 -2.176 2.470 1.00 89.44 95 LYS A C 1
ATOM 709 O O . LYS A 1 95 ? -9.631 -2.466 3.595 1.00 89.44 95 LYS A O 1
ATOM 714 N N . GLY A 1 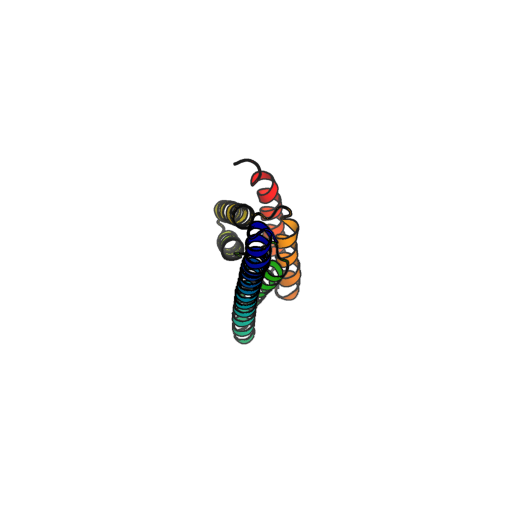96 ? -7.946 -1.918 2.203 1.00 87.56 96 GLY A N 1
ATOM 715 C CA . GLY A 1 96 ? -6.896 -1.860 3.217 1.00 87.56 96 GLY A CA 1
ATOM 716 C C . GLY A 1 96 ? -7.150 -0.784 4.272 1.00 87.56 96 GLY A C 1
ATOM 717 O O . GLY A 1 96 ? -7.080 -1.083 5.463 1.00 87.56 96 GLY A O 1
ATOM 718 N N . LEU A 1 97 ? -7.498 0.441 3.869 1.00 86.06 97 LEU A N 1
ATOM 719 C CA . LEU A 1 97 ? -7.795 1.533 4.809 1.00 86.06 97 LEU A CA 1
ATOM 720 C C . LEU A 1 97 ? -8.977 1.197 5.724 1.00 86.06 97 LEU A C 1
ATOM 722 O O . LEU A 1 97 ? -8.863 1.316 6.944 1.00 86.06 97 LEU A O 1
ATOM 726 N N . VAL A 1 98 ? -10.084 0.718 5.146 1.00 86.38 98 VAL A N 1
ATOM 727 C CA . VAL A 1 98 ? -11.300 0.351 5.890 1.00 86.38 98 VAL A CA 1
ATOM 728 C C . VAL A 1 98 ? -11.028 -0.817 6.834 1.00 86.38 98 VAL A C 1
ATOM 730 O O . VAL A 1 98 ? -11.376 -0.759 8.014 1.00 86.38 98 VAL A O 1
ATOM 733 N N . ARG A 1 99 ? -10.355 -1.872 6.352 1.00 87.25 99 ARG A N 1
ATOM 734 C CA . ARG A 1 99 ? -10.075 -3.070 7.157 1.00 87.25 99 ARG A CA 1
ATOM 735 C C . ARG A 1 99 ? -9.196 -2.764 8.366 1.00 87.25 99 ARG A C 1
ATOM 737 O O . ARG A 1 99 ? -9.422 -3.333 9.432 1.00 87.25 99 ARG A O 1
ATOM 744 N N . ASN A 1 100 ? -8.237 -1.861 8.195 1.00 78.69 100 ASN A N 1
ATOM 745 C CA . ASN A 1 100 ? -7.334 -1.414 9.249 1.00 78.69 100 ASN A CA 1
ATOM 746 C C . ASN A 1 100 ? -7.899 -0.258 10.090 1.00 78.69 100 ASN A C 1
ATOM 748 O O . ASN A 1 100 ? -7.258 0.152 11.049 1.00 78.69 100 ASN A O 1
ATOM 752 N N . LYS A 1 101 ? -9.096 0.259 9.771 1.00 83.12 101 LYS A N 1
ATOM 753 C CA . LYS A 1 101 ? -9.708 1.430 10.429 1.00 83.12 101 LYS A CA 1
ATOM 754 C C . LYS A 1 101 ? -8.807 2.675 10.401 1.00 83.12 101 LYS A C 1
ATOM 756 O O . LYS A 1 101 ? -8.815 3.480 11.334 1.00 83.12 101 LYS A O 1
ATOM 761 N N . ILE A 1 102 ? -8.046 2.845 9.322 1.00 79.88 102 ILE A N 1
ATOM 762 C CA . ILE A 1 102 ? -7.088 3.942 9.163 1.00 79.88 102 ILE A CA 1
ATOM 763 C C . ILE A 1 102 ? -7.855 5.219 8.846 1.00 79.88 102 ILE A C 1
ATOM 765 O O . ILE A 1 102 ? -8.401 5.378 7.757 1.00 79.88 102 ILE A O 1
ATOM 769 N N . ARG A 1 103 ? -7.879 6.146 9.807 1.00 75.94 103 ARG A N 1
ATOM 770 C CA . ARG A 1 103 ? -8.528 7.458 9.652 1.00 75.94 103 ARG A CA 1
ATOM 771 C C . ARG A 1 103 ? -7.660 8.464 8.906 1.00 75.94 103 ARG A C 1
ATOM 773 O O . ARG A 1 103 ? -8.186 9.355 8.253 1.00 75.94 103 ARG A O 1
ATOM 780 N N . ASN A 1 104 ? -6.340 8.318 9.007 1.00 78.62 104 ASN A N 1
ATOM 781 C CA . ASN A 1 104 ? -5.386 9.178 8.327 1.00 78.62 104 ASN A CA 1
ATOM 782 C C . ASN A 1 104 ? -4.569 8.368 7.302 1.00 78.62 104 ASN A C 1
ATOM 784 O O . ASN A 1 104 ? -3.549 7.774 7.661 1.00 78.62 104 ASN A O 1
ATOM 788 N N . PRO A 1 105 ? -4.975 8.341 6.019 1.00 78.06 105 PRO A N 1
ATOM 789 C CA . PRO A 1 105 ? -4.257 7.601 4.983 1.00 78.06 105 PRO A CA 1
ATOM 790 C C . PRO A 1 105 ? -2.846 8.147 4.711 1.00 78.06 105 PRO A C 1
ATOM 792 O O . PRO A 1 105 ? -2.022 7.432 4.137 1.00 78.06 105 PRO A O 1
ATOM 795 N N . ALA A 1 106 ? -2.531 9.371 5.159 1.00 76.00 106 ALA A N 1
ATOM 796 C CA . ALA A 1 106 ? -1.191 9.941 5.042 1.00 76.00 106 ALA A CA 1
ATOM 797 C C . ALA A 1 106 ? -0.136 9.130 5.812 1.00 76.00 106 ALA A C 1
ATOM 799 O O . ALA A 1 106 ? 1.024 9.144 5.420 1.00 76.00 106 ALA A O 1
ATOM 800 N N . ILE A 1 107 ? -0.518 8.378 6.853 1.00 71.38 107 ILE A N 1
ATOM 801 C CA . ILE A 1 107 ? 0.407 7.499 7.591 1.00 71.38 107 ILE A CA 1
ATOM 802 C C . ILE A 1 107 ? 0.908 6.368 6.685 1.00 71.38 107 ILE A C 1
ATOM 804 O O . ILE A 1 107 ? 2.108 6.109 6.608 1.00 71.38 107 ILE A O 1
ATOM 808 N N . VAL A 1 108 ? -0.003 5.729 5.945 1.00 76.75 108 VAL A N 1
ATOM 809 C CA . VAL A 1 108 ? 0.336 4.642 5.013 1.00 76.75 108 VAL A CA 1
ATOM 810 C C . VAL A 1 108 ? 1.134 5.180 3.832 1.00 76.75 108 VAL A C 1
ATOM 812 O O . VAL A 1 108 ? 2.161 4.617 3.463 1.00 76.75 108 VAL A O 1
ATOM 815 N N . LEU A 1 109 ? 0.685 6.296 3.257 1.00 78.38 109 LEU A N 1
ATOM 816 C CA . LEU A 1 109 ? 1.338 6.903 2.099 1.00 78.38 109 LEU A CA 1
ATOM 817 C C . LEU A 1 109 ? 2.701 7.505 2.447 1.00 78.38 109 LEU A C 1
ATOM 819 O O . LEU A 1 109 ? 3.621 7.405 1.644 1.00 78.38 109 LEU A O 1
ATOM 823 N N . GLY A 1 110 ? 2.859 8.063 3.647 1.00 69.31 110 GLY A N 1
ATOM 824 C CA . GLY A 1 110 ? 4.136 8.542 4.167 1.00 69.31 110 GLY A CA 1
ATOM 825 C C . GLY A 1 110 ? 5.122 7.402 4.413 1.00 69.31 110 GLY A C 1
ATOM 826 O O . GLY A 1 110 ? 6.276 7.503 4.006 1.00 69.31 110 GLY A O 1
ATOM 827 N N . ALA A 1 111 ? 4.666 6.285 4.992 1.00 72.06 111 ALA A N 1
ATOM 828 C CA . ALA A 1 111 ? 5.497 5.092 5.170 1.00 72.06 111 ALA A CA 1
ATOM 829 C C . ALA A 1 111 ? 5.964 4.501 3.827 1.00 72.06 111 ALA A C 1
ATOM 831 O O . ALA A 1 111 ? 7.117 4.092 3.699 1.00 72.06 111 ALA A O 1
ATOM 832 N N . LEU A 1 112 ? 5.086 4.505 2.819 1.00 74.25 112 LEU A N 1
ATOM 833 C CA . LEU A 1 112 ? 5.418 4.132 1.443 1.00 74.25 112 LEU A CA 1
ATOM 834 C C . LEU A 1 112 ? 6.436 5.103 0.827 1.00 74.25 112 LEU A C 1
ATOM 836 O O . LEU A 1 112 ? 7.481 4.663 0.363 1.00 74.25 112 LEU A O 1
ATOM 840 N N . ALA A 1 113 ? 6.184 6.413 0.894 1.00 69.31 113 ALA A N 1
ATOM 841 C CA . ALA A 1 113 ? 7.043 7.442 0.308 1.00 69.31 113 ALA A CA 1
ATOM 842 C C . ALA A 1 113 ? 8.457 7.482 0.914 1.00 69.31 113 ALA A C 1
ATOM 844 O O . ALA A 1 113 ? 9.439 7.601 0.178 1.00 69.31 113 ALA A O 1
ATOM 845 N N . ALA A 1 114 ? 8.571 7.366 2.242 1.00 61.78 114 ALA A N 1
ATOM 846 C CA . ALA A 1 114 ? 9.836 7.499 2.968 1.00 61.78 114 ALA A CA 1
ATOM 847 C C . ALA A 1 114 ? 10.875 6.440 2.573 1.00 61.78 114 ALA A C 1
ATOM 849 O O . ALA A 1 114 ? 12.073 6.684 2.673 1.00 61.78 114 ALA A O 1
ATOM 850 N N . ILE A 1 115 ? 10.431 5.269 2.120 1.00 56.94 115 ILE A N 1
ATOM 851 C CA . ILE A 1 115 ? 11.319 4.130 1.867 1.00 56.94 115 ILE A CA 1
ATOM 852 C C . ILE A 1 115 ? 11.547 3.906 0.370 1.00 56.94 115 ILE A C 1
ATOM 854 O O . ILE A 1 115 ? 12.589 3.393 -0.035 1.00 56.94 115 ILE A O 1
ATOM 858 N N . THR A 1 116 ? 10.638 4.372 -0.481 1.00 56.78 116 THR A N 1
ATOM 859 C CA . THR A 1 116 ? 10.769 4.233 -1.937 1.00 56.78 116 THR A CA 1
ATOM 860 C C . THR A 1 116 ? 11.705 5.270 -2.543 1.00 56.78 116 THR A C 1
ATOM 862 O O . THR A 1 116 ? 12.359 4.980 -3.542 1.00 56.78 116 THR A O 1
ATOM 865 N N . LEU A 1 117 ? 11.852 6.429 -1.889 1.00 51.69 117 LEU A N 1
ATOM 866 C CA . LEU A 1 117 ? 12.846 7.454 -2.233 1.00 51.69 117 LEU A CA 1
ATOM 867 C C . LEU A 1 117 ? 14.297 6.998 -2.000 1.00 51.69 117 LEU A C 1
ATOM 869 O O . LEU A 1 117 ? 15.211 7.555 -2.599 1.00 51.69 117 LEU A O 1
ATOM 873 N N . VAL A 1 118 ? 14.515 5.977 -1.164 1.00 52.56 118 VAL A N 1
ATOM 874 C CA . VAL A 1 118 ? 15.859 5.509 -0.780 1.00 52.56 118 VAL A CA 1
ATOM 875 C C . VAL A 1 118 ? 16.378 4.398 -1.711 1.00 52.56 118 VAL A C 1
ATOM 877 O O . VAL A 1 118 ? 17.572 4.119 -1.721 1.00 52.56 118 VAL A O 1
ATOM 880 N N . GLY A 1 119 ? 15.520 3.774 -2.535 1.00 51.66 119 GLY A N 1
ATOM 881 C CA . GLY A 1 119 ? 15.874 2.531 -3.244 1.00 51.66 119 GLY A CA 1
ATOM 882 C C . GLY A 1 119 ? 15.580 2.443 -4.747 1.00 51.66 119 GLY A C 1
ATOM 883 O O . GLY A 1 119 ? 15.857 1.402 -5.342 1.00 51.66 119 GLY A O 1
ATOM 884 N N . GLN A 1 120 ? 15.002 3.460 -5.397 1.00 51.22 120 GLN A N 1
ATOM 885 C CA . GLN A 1 120 ? 14.513 3.326 -6.780 1.00 51.22 120 GLN A CA 1
ATOM 886 C C . GLN A 1 120 ? 15.057 4.385 -7.751 1.00 51.22 120 GLN A C 1
ATOM 888 O O . GLN A 1 120 ? 14.866 5.581 -7.573 1.00 51.22 120 GLN A O 1
ATOM 893 N N . ARG A 1 121 ? 15.597 3.913 -8.887 1.00 52.12 121 ARG A N 1
ATOM 894 C CA . ARG A 1 121 ? 15.799 4.700 -10.125 1.00 52.12 121 ARG A CA 1
ATOM 895 C C . ARG A 1 121 ? 14.479 5.209 -10.736 1.00 52.12 121 ARG A C 1
ATOM 897 O O . ARG A 1 121 ? 14.517 6.097 -11.577 1.00 52.12 121 ARG A O 1
ATOM 904 N N . ASN A 1 122 ? 13.326 4.661 -10.329 1.00 63.88 122 ASN A N 1
ATOM 905 C CA . ASN A 1 122 ? 12.012 4.934 -10.923 1.00 63.88 122 ASN A CA 1
ATOM 906 C C . ASN A 1 122 ? 11.113 5.798 -10.016 1.00 63.88 122 ASN A C 1
ATOM 908 O O . ASN A 1 122 ? 9.979 5.440 -9.698 1.00 63.88 122 ASN A O 1
ATOM 912 N N . ASN A 1 123 ? 11.636 6.953 -9.591 1.00 68.75 123 ASN A N 1
ATOM 913 C CA . ASN A 1 123 ? 10.920 7.922 -8.749 1.00 68.75 123 ASN A CA 1
ATOM 914 C C . ASN A 1 123 ? 9.571 8.367 -9.340 1.00 68.75 123 ASN A C 1
ATOM 916 O O . ASN A 1 123 ? 8.659 8.714 -8.589 1.00 68.75 123 ASN A O 1
ATOM 920 N N . LEU A 1 124 ? 9.425 8.337 -10.670 1.00 75.06 124 LEU A N 1
ATOM 921 C CA . LEU A 1 124 ? 8.199 8.750 -11.351 1.00 75.06 124 LEU A CA 1
ATOM 922 C C . LEU A 1 124 ? 7.027 7.804 -11.046 1.00 75.06 124 LEU A C 1
ATOM 924 O O . LEU A 1 124 ? 5.987 8.255 -10.582 1.00 75.06 124 LEU A O 1
ATOM 928 N N . GLN A 1 125 ? 7.233 6.490 -11.193 1.00 75.75 125 GLN A N 1
ATOM 929 C CA . GLN A 1 125 ? 6.197 5.478 -10.952 1.00 75.75 125 GLN A CA 1
ATOM 930 C C . GLN A 1 125 ? 5.694 5.510 -9.503 1.00 75.75 125 GLN A C 1
ATOM 932 O O . GLN A 1 125 ? 4.499 5.379 -9.249 1.00 75.75 125 GLN A O 1
ATOM 937 N N . TRP A 1 126 ? 6.599 5.742 -8.548 1.00 76.25 126 TRP A N 1
ATOM 938 C CA . TRP A 1 126 ? 6.237 5.904 -7.141 1.00 76.25 126 TRP A CA 1
ATOM 939 C C . TRP A 1 126 ? 5.449 7.180 -6.878 1.00 76.25 126 TRP A C 1
ATOM 941 O O . TRP A 1 126 ? 4.445 7.149 -6.167 1.00 76.25 126 TRP A O 1
ATOM 951 N N . LYS A 1 127 ? 5.865 8.298 -7.473 1.00 79.62 127 LYS A N 1
ATOM 952 C CA . LYS A 1 127 ? 5.131 9.562 -7.383 1.00 79.62 127 LYS A CA 1
ATOM 953 C C . LYS A 1 127 ? 3.723 9.427 -7.968 1.00 79.62 127 LYS A C 1
ATOM 955 O O . LYS A 1 127 ? 2.767 9.912 -7.360 1.00 79.62 127 LYS A O 1
ATOM 960 N N . ASP A 1 128 ? 3.589 8.735 -9.095 1.00 84.12 128 ASP A N 1
ATOM 961 C CA . ASP A 1 128 ? 2.308 8.500 -9.759 1.00 84.12 128 ASP A CA 1
ATOM 962 C C . ASP A 1 128 ? 1.405 7.580 -8.941 1.00 84.12 128 ASP A C 1
ATOM 964 O O . ASP A 1 128 ? 0.236 7.911 -8.736 1.00 84.12 128 ASP A O 1
ATOM 968 N N . PHE A 1 129 ? 1.955 6.497 -8.384 1.00 85.50 129 PHE A N 1
ATOM 969 C CA . PHE A 1 129 ? 1.239 5.621 -7.458 1.00 85.50 129 PHE A CA 1
ATOM 970 C C . PHE A 1 129 ? 0.737 6.387 -6.230 1.00 85.50 129 PHE A C 1
ATOM 972 O O . PHE A 1 129 ? -0.457 6.365 -5.934 1.00 85.50 129 PHE A O 1
ATOM 979 N N . LEU A 1 130 ? 1.612 7.128 -5.539 1.00 86.12 130 LEU A N 1
ATOM 980 C CA . LEU A 1 130 ? 1.242 7.890 -4.342 1.00 86.12 130 LEU A CA 1
ATOM 981 C C . LEU A 1 130 ? 0.168 8.941 -4.655 1.00 86.12 130 LEU A C 1
ATOM 983 O O . LEU A 1 130 ? -0.798 9.088 -3.906 1.00 86.12 130 LEU A O 1
ATOM 987 N N . LYS A 1 131 ? 0.285 9.635 -5.795 1.00 87.12 131 LYS A N 1
ATOM 988 C CA . LYS A 1 131 ? -0.712 10.613 -6.256 1.00 87.12 131 LYS A CA 1
ATOM 989 C C . LYS A 1 131 ? -2.034 9.952 -6.651 1.00 87.12 131 LYS A C 1
ATOM 991 O O . LYS A 1 131 ? -3.097 10.548 -6.460 1.00 87.12 131 LYS A O 1
ATOM 996 N N . ALA A 1 132 ? -1.995 8.757 -7.236 1.00 86.12 132 ALA A N 1
ATOM 997 C CA . ALA A 1 132 ? -3.187 7.982 -7.558 1.00 86.12 132 ALA A CA 1
ATOM 998 C C . ALA A 1 132 ? -3.894 7.527 -6.276 1.00 86.12 132 ALA A C 1
ATOM 1000 O O . ALA A 1 132 ? -5.076 7.814 -6.106 1.00 86.12 132 ALA A O 1
ATOM 1001 N N . MET A 1 133 ? -3.171 6.925 -5.330 1.00 89.12 133 MET A N 1
ATOM 1002 C CA . MET A 1 133 ? -3.745 6.447 -4.071 1.00 89.12 133 MET A CA 1
ATOM 1003 C C . MET A 1 133 ? -4.267 7.591 -3.197 1.00 89.12 133 MET A C 1
ATOM 1005 O O . MET A 1 133 ? -5.342 7.463 -2.626 1.00 89.12 133 MET A O 1
ATOM 1009 N N . TRP A 1 134 ? -3.601 8.752 -3.174 1.00 87.50 134 TRP A N 1
ATOM 1010 C CA . TRP A 1 134 ? -4.123 9.951 -2.498 1.00 87.50 134 TRP A CA 1
ATOM 1011 C C . TRP A 1 134 ? -5.436 10.473 -3.103 1.00 87.50 134 TRP A C 1
ATOM 1013 O O . TRP A 1 134 ? -6.279 11.048 -2.414 1.00 87.50 134 TRP A O 1
ATOM 1023 N N . ARG A 1 135 ? -5.643 10.292 -4.411 1.00 87.81 135 ARG A N 1
ATOM 1024 C CA . ARG A 1 135 ? -6.940 10.601 -5.029 1.00 87.81 135 ARG A CA 1
ATOM 1025 C C . ARG A 1 135 ? -7.986 9.564 -4.637 1.00 87.81 135 ARG A C 1
ATOM 1027 O O . ARG A 1 135 ? -9.076 9.954 -4.232 1.00 87.81 135 ARG A O 1
ATOM 1034 N N . GLN A 1 136 ? -7.625 8.282 -4.664 1.00 85.06 136 GLN A N 1
ATOM 1035 C CA . GLN A 1 136 ? -8.516 7.195 -4.253 1.00 85.06 136 GLN A CA 1
ATOM 1036 C C . GLN A 1 136 ? -8.921 7.302 -2.778 1.00 85.06 136 GLN A C 1
ATOM 1038 O O . GLN A 1 136 ? -10.064 7.049 -2.428 1.00 85.06 136 GLN A O 1
ATOM 1043 N N . THR A 1 137 ? -8.055 7.798 -1.890 1.00 83.19 137 THR A N 1
ATOM 1044 C CA . THR A 1 137 ? -8.420 7.982 -0.475 1.00 83.19 137 THR A CA 1
ATOM 1045 C C . THR A 1 137 ? -9.592 8.935 -0.265 1.00 83.19 137 THR A C 1
ATOM 1047 O O . THR A 1 137 ? -10.320 8.790 0.712 1.00 83.19 137 THR A O 1
ATOM 1050 N N . LYS A 1 138 ? -9.803 9.887 -1.184 1.00 79.75 138 LYS A N 1
ATOM 1051 C CA . LYS A 1 138 ? -10.944 10.813 -1.137 1.00 79.75 138 LYS A CA 1
ATOM 1052 C C . LYS A 1 138 ? -12.255 10.142 -1.550 1.00 79.75 138 LYS A C 1
ATOM 1054 O O . LYS A 1 138 ? -13.314 10.588 -1.128 1.00 79.75 138 LYS A O 1
ATOM 1059 N N . THR A 1 139 ? -12.187 9.082 -2.354 1.00 75.69 139 THR A N 1
ATOM 1060 C CA . THR A 1 139 ? -13.349 8.304 -2.808 1.00 75.69 139 THR A CA 1
ATOM 1061 C C . THR A 1 139 ? -13.632 7.101 -1.905 1.00 75.69 139 THR A C 1
ATOM 1063 O O . THR A 1 139 ? -14.770 6.642 -1.860 1.00 75.69 139 THR A O 1
ATOM 1066 N N . CYS A 1 140 ? -12.658 6.644 -1.106 1.00 76.25 140 CYS A N 1
ATOM 1067 C CA . CYS A 1 140 ? -12.851 5.554 -0.141 1.00 76.25 140 CYS A CA 1
ATOM 1068 C C . CYS A 1 140 ? -13.889 5.863 0.964 1.00 76.25 140 CYS A C 1
ATOM 1070 O O . CYS A 1 140 ? -14.297 4.946 1.667 1.00 76.25 140 CYS A O 1
ATOM 1072 N N . VAL A 1 141 ? -14.283 7.130 1.159 1.00 55.81 141 VAL A N 1
ATOM 1073 C CA . VAL A 1 141 ? -15.124 7.595 2.286 1.00 55.81 141 VAL A CA 1
ATOM 1074 C C . VAL A 1 141 ? -16.638 7.485 2.005 1.00 55.81 141 VAL A C 1
ATOM 1076 O O . VAL A 1 141 ? -17.441 7.841 2.858 1.00 55.81 141 VAL A O 1
ATOM 1079 N N . LEU A 1 142 ? -17.069 6.966 0.848 1.00 44.03 142 LEU A N 1
ATOM 1080 C CA . LEU A 1 142 ? -18.489 6.982 0.445 1.00 44.03 142 LEU A CA 1
ATOM 1081 C C . LEU A 1 142 ? -19.127 5.610 0.143 1.00 44.03 142 LEU A C 1
ATOM 1083 O O . LEU A 1 142 ? -20.104 5.558 -0.604 1.00 44.03 142 LEU A O 1
ATOM 1087 N N . ARG A 1 143 ? -18.639 4.503 0.719 1.00 39.75 143 ARG A N 1
ATOM 1088 C CA . ARG A 1 143 ? -19.385 3.227 0.738 1.00 39.75 143 ARG A CA 1
ATOM 1089 C C . ARG A 1 143 ? -19.241 2.476 2.051 1.00 39.75 143 ARG A C 1
ATOM 1091 O O . ARG A 1 143 ? -18.087 2.308 2.503 1.00 39.75 143 ARG A O 1
#

Foldseek 3Di:
DDPVVVVVVVVVVVVVVVVVVVVVVLVVLLVVQLVVLCVQLVVCVVVVVLVSNLLSQLVSQLSVVVQADDCVLQVVLLVCVVVVNLVSSLVSLLVRCVVSVPPDCCSSLVSSVVRCVVRDPCVPSNVVSSVSNVVSVVVSPPD

Radius of gyration: 20.34 Å; chains: 1; bounding box: 42×22×73 Å

Sequence (143 aa):
MKPKLLALCLILPLALSGCFVSKARKTVRKTKRVVAHVRVAAVAGTQKDYKKAGLHMAMATALAATDVEDVSFFVKSFELFSSGDHEGAGTIFCKGLVRNKIRNPAIVLGALAAITLVGQRNNLQWKDFLKAMWRQTKTCVLR

Secondary structure (DSSP, 8-state):
--THHHHHHHHHHHHHHHHHHHHHHHHHHHHHHHHHHHHHHHHHHHTT-HHHHHHHHHHHHHHHTSS-S--HHHHHHHHHHHTT-HHHHHHHHHHHHHHTT-S-THHHHHHHHHHHTTT-S-HHHHHHHHHHHHHHHHHGGG-

pLDDT: mean 71.31, std 13.08, range [39.75, 91.25]